Protein AF-Q9VA25-F1 (afdb_monomer)

Radius of gyration: 33.88 Å; Cα contacts (8 Å, |Δi|>4): 73; chains: 1; bounding box: 77×59×79 Å

Sequence (137 aa):
MLANLLTLSCLLAQIIPRIWGQYAAVNCSDPRIELTSCGRFSTNGCCAKGCVRNVRGRCVQEECTASWSGWLQRPVTMSCYFHWFLLIFAGLITALMLGLVACNAACEIRRYLRQRRIERFRRFRDLSGVSIGSTQC

Solvent-accessible surface area (backbone atoms only — not comparable to full-atom values): 8315 Å² total; per-residue (Å²): 113,70,66,61,53,51,52,52,51,52,52,49,64,58,47,57,54,62,76,60,65,75,68,85,70,68,73,73,80,50,85,85,59,73,64,43,64,67,60,40,64,21,99,80,68,35,48,18,93,68,25,44,76,45,98,85,75,38,15,41,66,69,69,72,61,90,47,97,62,45,64,80,81,40,97,66,56,72,68,50,54,49,51,54,49,51,53,52,52,51,50,51,52,49,53,50,52,51,51,51,52,50,52,52,51,53,51,50,53,52,50,53,56,48,51,59,48,53,57,55,53,49,56,52,55,64,71,61,65,71,76,86,80,79,82,77,134

Secondary structure (DSSP, 8-state):
-HHHHHHHHHHHHHHHHHHHTT-----TT-TTS--PPTTS--TTSPPPTTEEE-TTS-EEE----SSTTHHHHS---HHHHHHHHHHHHHHHHHHHHHHHHHHHHHHHHHHHHHHHHHHHHHHHHHHH---TTS---

Structure (mmCIF, N/CA/C/O backbone):
data_AF-Q9VA25-F1
#
_entry.id   AF-Q9VA25-F1
#
loop_
_atom_site.group_PDB
_atom_site.id
_atom_site.type_symbol
_atom_site.label_atom_id
_atom_site.label_alt_id
_atom_site.label_comp_id
_atom_site.label_asym_id
_atom_site.label_entity_id
_atom_site.label_seq_id
_atom_site.pdbx_PDB_ins_code
_atom_site.Cartn_x
_atom_site.Cartn_y
_atom_site.Cartn_z
_atom_site.occupancy
_atom_site.B_iso_or_equiv
_atom_site.auth_seq_id
_atom_site.auth_comp_id
_atom_site.auth_asym_id
_atom_site.auth_atom_id
_atom_site.pdbx_PDB_model_num
ATOM 1 N N . MET A 1 1 ? 26.991 -23.734 15.342 1.00 57.00 1 MET A N 1
ATOM 2 C CA . MET A 1 1 ? 25.981 -23.082 14.471 1.00 57.00 1 MET A CA 1
ATOM 3 C C . MET A 1 1 ? 26.109 -21.559 14.447 1.00 57.00 1 MET A C 1
ATOM 5 O O . MET A 1 1 ? 26.171 -21.009 13.359 1.00 57.00 1 MET A O 1
ATOM 9 N N . LEU A 1 2 ? 26.226 -20.880 15.596 1.00 68.56 2 LEU A N 1
ATOM 10 C CA . LEU A 1 2 ? 26.309 -19.408 15.668 1.00 68.56 2 LEU A CA 1
ATOM 11 C C . LEU A 1 2 ? 27.541 -18.809 14.950 1.00 68.56 2 LEU A C 1
ATOM 13 O O . LEU A 1 2 ? 27.421 -17.808 14.253 1.00 68.56 2 LEU A O 1
ATOM 17 N N . ALA A 1 3 ? 28.697 -19.480 15.022 1.00 75.19 3 ALA A N 1
ATOM 18 C CA . ALA A 1 3 ? 29.915 -19.066 14.315 1.00 75.19 3 ALA A CA 1
ATOM 19 C C . ALA A 1 3 ? 29.750 -19.040 12.781 1.00 75.19 3 ALA A C 1
ATOM 21 O O . ALA A 1 3 ? 30.234 -18.119 12.134 1.00 75.19 3 ALA A O 1
ATOM 22 N N . ASN A 1 4 ? 29.005 -19.995 12.209 1.00 75.25 4 ASN A N 1
ATOM 23 C CA . ASN A 1 4 ? 28.758 -20.049 10.764 1.00 75.25 4 ASN A CA 1
ATOM 24 C C . ASN A 1 4 ? 27.805 -18.941 10.300 1.00 75.25 4 ASN A C 1
ATOM 26 O O . ASN A 1 4 ? 27.935 -18.456 9.184 1.00 75.25 4 ASN A O 1
ATOM 30 N N . LEU A 1 5 ? 26.858 -18.519 11.145 1.00 77.88 5 LEU A N 1
ATOM 31 C CA . LEU A 1 5 ? 25.985 -17.383 10.833 1.00 77.88 5 LEU A CA 1
ATOM 32 C C . LEU A 1 5 ? 26.770 -16.066 10.831 1.00 77.88 5 LEU A C 1
ATOM 34 O O . LEU A 1 5 ? 26.583 -15.245 9.934 1.00 77.88 5 LEU A O 1
ATOM 38 N N . LEU A 1 6 ? 27.690 -15.889 11.785 1.00 77.56 6 LEU A N 1
ATOM 39 C CA . LEU A 1 6 ? 28.538 -14.698 11.847 1.00 77.56 6 LEU A CA 1
ATOM 40 C C . LEU A 1 6 ? 29.489 -14.614 10.647 1.00 77.56 6 LEU A C 1
ATOM 42 O O . LEU A 1 6 ? 29.557 -13.564 10.011 1.00 77.56 6 LEU A O 1
ATOM 46 N N . THR A 1 7 ? 30.156 -15.706 10.264 1.00 80.12 7 THR A N 1
ATOM 47 C CA . THR A 1 7 ? 31.041 -15.697 9.085 1.00 80.12 7 THR A CA 1
ATOM 48 C C . THR A 1 7 ? 30.275 -15.429 7.792 1.00 80.12 7 THR A C 1
ATOM 50 O O . THR A 1 7 ? 30.735 -14.641 6.968 1.00 80.12 7 THR A O 1
ATOM 53 N N . LEU A 1 8 ? 29.079 -16.003 7.636 1.00 80.12 8 LEU A N 1
ATOM 54 C CA . LEU A 1 8 ? 28.237 -15.781 6.461 1.00 80.12 8 LEU A CA 1
ATOM 55 C C . LEU A 1 8 ? 27.720 -14.332 6.403 1.00 80.12 8 LEU A C 1
ATOM 57 O O . LEU A 1 8 ? 27.731 -13.727 5.331 1.00 80.12 8 LEU A O 1
ATOM 61 N N . SER A 1 9 ? 27.377 -13.730 7.551 1.00 78.38 9 SER A N 1
ATOM 62 C CA . SER A 1 9 ? 27.032 -12.302 7.629 1.00 78.38 9 SER A CA 1
ATOM 63 C C . SER A 1 9 ? 28.215 -11.379 7.305 1.00 78.38 9 SER A C 1
ATOM 65 O O . SER A 1 9 ? 28.035 -10.405 6.577 1.00 78.38 9 SER A O 1
ATOM 67 N N . CYS A 1 10 ? 29.433 -11.708 7.753 1.00 78.62 10 CYS A N 1
ATOM 68 C CA . CYS A 1 10 ? 30.636 -10.934 7.439 1.00 78.62 10 CYS A CA 1
ATOM 69 C C . CYS A 1 10 ? 31.003 -11.025 5.954 1.00 78.62 10 CYS A C 1
ATOM 71 O O . CYS A 1 10 ? 31.351 -10.012 5.349 1.00 78.62 10 CYS A O 1
ATOM 73 N N . LEU A 1 11 ? 30.893 -12.211 5.347 1.00 78.44 11 LEU A N 1
ATOM 74 C CA . LEU A 1 11 ? 31.137 -12.389 3.914 1.00 78.44 11 LEU A CA 1
ATOM 75 C C . LEU A 1 11 ? 30.125 -11.597 3.081 1.00 78.44 11 LEU A C 1
ATOM 77 O O . LEU A 1 11 ? 30.521 -10.873 2.168 1.00 78.44 11 LEU A O 1
ATOM 81 N N . LEU A 1 12 ? 28.836 -11.652 3.431 1.00 73.50 12 LEU A N 1
ATOM 82 C CA . LEU A 1 12 ? 27.813 -10.833 2.775 1.00 73.50 12 LEU A CA 1
ATOM 83 C C . LEU A 1 12 ? 28.102 -9.333 2.938 1.00 73.50 12 LEU A C 1
ATOM 85 O O . LEU A 1 12 ? 28.057 -8.600 1.951 1.00 73.50 12 LEU A O 1
ATOM 89 N N . ALA A 1 13 ? 28.481 -8.885 4.138 1.00 73.75 13 ALA A N 1
ATOM 90 C CA . ALA A 1 13 ? 28.806 -7.484 4.405 1.00 73.75 13 ALA A CA 1
ATOM 91 C C . ALA A 1 13 ? 30.011 -6.968 3.599 1.00 73.75 13 ALA A C 1
ATOM 93 O O . ALA A 1 13 ? 30.061 -5.781 3.293 1.00 73.75 13 ALA A O 1
ATOM 94 N N . GLN A 1 14 ? 30.960 -7.831 3.222 1.00 72.12 14 GLN A N 1
ATOM 95 C CA . GLN A 1 14 ? 32.100 -7.458 2.371 1.00 72.12 14 GLN A CA 1
ATOM 96 C C . GLN A 1 14 ? 31.772 -7.507 0.873 1.00 72.12 14 GLN A C 1
ATOM 98 O O . GLN A 1 14 ? 32.316 -6.728 0.088 1.00 72.12 14 GLN A O 1
ATOM 103 N N . ILE A 1 15 ? 30.874 -8.403 0.461 1.00 68.25 15 ILE A N 1
ATOM 104 C CA . ILE A 1 15 ? 30.488 -8.564 -0.945 1.00 68.25 15 ILE A CA 1
ATOM 105 C C . ILE A 1 15 ? 29.558 -7.428 -1.394 1.00 68.25 15 ILE A C 1
ATOM 107 O O . ILE A 1 15 ? 29.735 -6.897 -2.490 1.00 68.25 15 ILE A O 1
ATOM 111 N N . ILE A 1 16 ? 28.615 -7.008 -0.544 1.00 60.50 16 ILE A N 1
ATOM 112 C CA . ILE A 1 16 ? 27.648 -5.941 -0.859 1.00 60.50 16 ILE A CA 1
ATOM 113 C C . ILE A 1 16 ? 28.335 -4.640 -1.329 1.00 60.50 16 ILE A C 1
ATOM 115 O O . ILE A 1 16 ? 28.002 -4.169 -2.420 1.00 60.50 16 ILE A O 1
ATOM 119 N N . PRO A 1 17 ? 29.323 -4.067 -0.610 1.00 54.25 17 PRO A N 1
ATOM 120 C CA . PRO A 1 17 ? 29.986 -2.849 -1.061 1.00 54.25 17 PRO A CA 1
ATOM 121 C C . PRO A 1 17 ? 30.862 -3.080 -2.296 1.00 54.25 17 PRO A C 1
ATOM 123 O O . PRO A 1 17 ? 30.983 -2.173 -3.112 1.00 54.25 17 PRO A O 1
ATOM 126 N N . ARG A 1 18 ? 31.435 -4.277 -2.493 1.00 56.72 18 ARG A N 1
ATOM 127 C CA . ARG A 1 18 ? 32.298 -4.559 -3.654 1.00 56.72 18 ARG A CA 1
ATOM 128 C C . ARG A 1 18 ? 31.519 -4.649 -4.967 1.00 56.72 18 ARG A C 1
ATOM 130 O O . ARG A 1 18 ? 32.043 -4.258 -6.001 1.00 56.72 18 ARG A O 1
ATOM 137 N N . ILE A 1 19 ? 30.274 -5.126 -4.933 1.00 56.12 19 ILE A N 1
ATOM 138 C CA . ILE A 1 19 ? 29.404 -5.152 -6.123 1.00 56.12 19 ILE A CA 1
ATOM 139 C C . ILE A 1 19 ? 28.883 -3.741 -6.444 1.00 56.12 19 ILE A C 1
ATOM 141 O O . ILE A 1 19 ? 28.650 -3.413 -7.605 1.00 56.12 19 ILE A O 1
ATOM 145 N N . TRP A 1 20 ? 28.711 -2.891 -5.429 1.00 52.91 20 TRP A N 1
ATOM 146 C CA . TRP A 1 20 ? 28.229 -1.517 -5.611 1.00 52.91 20 TRP A CA 1
ATOM 147 C C . TRP A 1 20 ? 29.348 -0.510 -5.924 1.00 52.91 20 TRP A C 1
ATOM 149 O O . TRP A 1 20 ? 29.110 0.511 -6.571 1.00 52.91 20 TRP A O 1
ATOM 159 N N . GLY A 1 21 ? 30.575 -0.793 -5.495 1.00 38.31 21 GLY A N 1
ATOM 160 C CA . GLY A 1 21 ? 31.705 0.128 -5.514 1.00 38.31 21 GLY A CA 1
ATOM 161 C C . GLY A 1 21 ? 32.503 0.142 -6.812 1.00 38.31 21 GLY A C 1
ATOM 162 O O . GLY A 1 21 ? 33.692 -0.132 -6.766 1.00 38.31 21 GLY A O 1
ATOM 163 N N . GLN A 1 22 ? 31.899 0.499 -7.949 1.00 41.12 22 GLN A N 1
ATOM 164 C CA . GLN A 1 22 ? 32.675 1.038 -9.084 1.00 41.12 22 GLN A CA 1
ATOM 165 C C . GLN A 1 22 ? 31.866 1.790 -10.147 1.00 41.12 22 GLN A C 1
ATOM 167 O O . GLN A 1 22 ? 32.377 2.077 -11.227 1.00 41.12 22 GLN A O 1
ATOM 172 N N . TYR A 1 23 ? 30.627 2.181 -9.859 1.00 44.31 23 TYR A N 1
ATOM 173 C CA . TYR A 1 23 ? 30.018 3.249 -10.639 1.00 44.31 23 TYR A CA 1
ATOM 174 C C . TYR A 1 23 ? 30.534 4.543 -10.032 1.00 44.31 23 TYR A C 1
ATOM 176 O O . TYR A 1 23 ? 30.151 4.886 -8.916 1.00 44.31 23 TYR A O 1
ATOM 184 N N . ALA A 1 24 ? 31.451 5.223 -10.723 1.00 49.53 24 ALA A N 1
ATOM 185 C CA . ALA A 1 24 ? 31.788 6.610 -10.439 1.00 49.53 24 ALA A CA 1
ATOM 186 C C . ALA A 1 24 ? 30.491 7.421 -10.563 1.00 49.53 24 ALA A C 1
ATOM 188 O O . ALA A 1 24 ? 30.122 7.890 -11.639 1.00 49.53 24 ALA A O 1
ATOM 189 N N . ALA A 1 25 ? 29.723 7.451 -9.478 1.00 56.34 25 ALA A N 1
ATOM 190 C CA . ALA A 1 25 ? 28.432 8.089 -9.416 1.00 56.34 25 ALA A CA 1
ATOM 191 C C . ALA A 1 25 ? 28.717 9.582 -9.442 1.00 56.34 25 ALA A C 1
ATOM 193 O O . ALA A 1 25 ? 29.090 10.182 -8.437 1.00 56.34 25 ALA A O 1
ATOM 194 N N . VAL A 1 26 ? 28.619 10.162 -10.634 1.00 61.12 26 VAL A N 1
ATOM 195 C CA . VAL A 1 26 ? 28.635 11.607 -10.805 1.00 61.12 26 VAL A CA 1
ATOM 196 C C . VAL A 1 26 ? 27.589 12.175 -9.851 1.00 61.12 26 VAL A C 1
ATOM 198 O O . VAL A 1 26 ? 26.423 11.777 -9.893 1.00 61.12 26 VAL A O 1
ATOM 201 N N . ASN A 1 27 ? 28.011 13.067 -8.954 1.00 67.25 27 ASN A N 1
ATOM 202 C CA . ASN A 1 27 ? 27.107 13.676 -7.991 1.00 67.25 27 ASN A CA 1
ATOM 203 C C . ASN A 1 27 ? 26.204 14.688 -8.707 1.00 67.25 27 ASN A C 1
ATOM 205 O O . ASN A 1 27 ? 26.491 15.880 -8.755 1.00 67.25 27 ASN A O 1
ATOM 209 N N . CYS A 1 28 ? 25.097 14.205 -9.263 1.00 66.38 28 CYS A N 1
ATOM 210 C CA . CYS A 1 28 ? 24.096 15.029 -9.942 1.00 66.38 28 CYS A CA 1
ATOM 211 C C . CYS A 1 28 ? 23.264 15.904 -8.988 1.00 66.38 28 CYS A C 1
ATOM 213 O O . CYS A 1 28 ? 22.358 16.600 -9.439 1.00 66.38 28 CYS A O 1
ATOM 215 N N . SER A 1 29 ? 23.540 15.855 -7.681 1.00 66.81 29 SER A N 1
ATOM 216 C CA . SER A 1 29 ? 22.842 16.650 -6.663 1.00 66.81 29 SER A CA 1
ATOM 217 C C . SER A 1 29 ? 23.430 18.053 -6.503 1.00 66.81 29 SER A C 1
ATOM 219 O O . SER A 1 29 ? 22.870 18.859 -5.764 1.00 66.81 29 SER A O 1
ATOM 221 N N . ASP A 1 30 ? 24.568 18.338 -7.142 1.00 66.38 30 ASP A N 1
ATOM 222 C CA . ASP A 1 30 ? 25.239 19.628 -7.025 1.00 66.38 30 ASP A CA 1
ATOM 223 C C . ASP A 1 30 ? 24.441 20.710 -7.786 1.00 66.38 30 ASP A C 1
ATOM 225 O O . ASP A 1 30 ? 24.272 20.604 -9.006 1.00 66.38 30 ASP A O 1
ATOM 229 N N . PRO A 1 31 ? 23.927 21.756 -7.107 1.00 66.12 31 PRO A N 1
ATOM 230 C CA . PRO A 1 31 ? 23.085 22.783 -7.726 1.00 66.12 31 PRO A CA 1
ATOM 231 C C . PRO A 1 31 ? 23.811 23.617 -8.789 1.00 66.12 31 PRO A C 1
ATOM 233 O O . PRO A 1 31 ? 23.167 24.376 -9.508 1.00 66.12 31 PRO A O 1
ATOM 236 N N . ARG A 1 32 ? 25.142 23.502 -8.889 1.00 61.06 32 ARG A N 1
ATOM 237 C CA . ARG A 1 32 ? 25.962 24.193 -9.896 1.00 61.06 32 ARG A CA 1
ATOM 238 C C . ARG A 1 32 ? 25.906 23.551 -11.281 1.00 61.06 32 ARG A C 1
ATOM 240 O O . ARG A 1 32 ? 26.424 24.125 -12.233 1.00 61.06 32 ARG A O 1
ATOM 247 N N . ILE A 1 33 ? 25.344 22.351 -11.397 1.00 60.16 33 ILE A N 1
ATOM 248 C CA . ILE A 1 33 ? 25.235 21.659 -12.679 1.00 60.16 33 ILE A CA 1
ATOM 249 C C . ILE A 1 33 ? 24.105 22.327 -13.471 1.00 60.16 33 ILE A C 1
ATOM 251 O O . ILE A 1 33 ? 22.985 22.446 -12.982 1.00 60.16 33 ILE A O 1
ATOM 255 N N . GLU A 1 34 ? 24.371 22.756 -14.705 1.00 60.53 34 GLU A N 1
ATOM 256 C CA . GLU A 1 34 ? 23.302 23.172 -15.614 1.00 60.53 34 GLU A CA 1
ATOM 257 C C . GLU A 1 34 ? 22.499 21.930 -16.023 1.00 60.53 34 GLU A C 1
ATOM 259 O O . GLU A 1 34 ? 22.954 21.071 -16.793 1.00 60.53 34 GLU A O 1
ATOM 264 N N . LEU A 1 35 ? 21.303 21.799 -15.448 1.00 62.09 35 LEU A N 1
ATOM 265 C CA . LEU A 1 35 ? 20.349 20.757 -15.804 1.00 62.09 35 LEU A CA 1
ATOM 266 C C . LEU A 1 35 ? 19.580 21.226 -17.048 1.00 62.09 35 LEU A C 1
ATOM 268 O O . LEU A 1 35 ? 18.842 22.208 -17.015 1.00 62.09 35 LEU A O 1
ATOM 272 N N . THR A 1 36 ? 19.761 20.515 -18.159 1.00 61.62 36 THR A N 1
ATOM 273 C CA . THR A 1 36 ? 19.011 20.724 -19.408 1.00 61.62 36 THR A CA 1
ATOM 274 C C . THR A 1 36 ? 17.576 20.204 -19.279 1.00 61.62 36 THR A C 1
ATOM 276 O O . THR A 1 36 ? 17.285 19.429 -18.376 1.00 61.62 36 THR A O 1
ATOM 279 N N . SER A 1 37 ? 16.668 20.578 -20.186 1.00 67.88 37 SER A N 1
ATOM 280 C CA . SER A 1 37 ? 15.308 20.014 -20.234 1.00 67.88 37 SER A CA 1
ATOM 281 C C . SER A 1 37 ? 15.303 18.487 -20.435 1.00 67.88 37 SER A C 1
ATOM 283 O O . SER A 1 37 ? 16.258 17.914 -20.972 1.00 67.88 37 SER A O 1
ATOM 285 N N . CYS A 1 38 ? 14.215 17.810 -20.026 1.00 69.12 38 CYS A N 1
ATOM 286 C CA . CYS A 1 38 ? 14.053 16.376 -20.287 1.00 69.12 38 CYS A CA 1
ATOM 287 C C . CYS A 1 38 ? 14.229 16.100 -21.794 1.00 69.12 38 CYS A C 1
ATOM 289 O O . CYS A 1 38 ? 13.552 16.691 -22.632 1.00 69.12 38 CYS A O 1
ATOM 291 N N . GLY A 1 39 ? 15.158 15.205 -22.134 1.00 66.75 39 GLY A N 1
ATOM 292 C CA . GLY A 1 39 ? 15.476 14.798 -23.505 1.00 66.75 39 GLY A CA 1
ATOM 293 C C . GLY A 1 39 ? 16.976 14.739 -23.800 1.00 66.75 39 GLY A C 1
ATOM 294 O O . GLY A 1 39 ? 17.392 13.965 -24.664 1.00 66.75 39 GLY A O 1
ATOM 295 N N . ARG A 1 40 ? 17.798 15.500 -23.065 1.00 69.12 40 ARG A N 1
ATOM 296 C CA . ARG A 1 40 ? 19.266 15.529 -23.209 1.00 69.12 40 ARG A CA 1
ATOM 297 C C . ARG A 1 40 ? 19.956 15.286 -21.868 1.00 69.12 40 ARG A C 1
ATOM 299 O O . ARG A 1 40 ? 19.384 15.559 -20.818 1.00 69.12 40 ARG A O 1
ATOM 306 N N . PHE A 1 41 ? 21.172 14.745 -21.919 1.00 73.69 41 PHE A N 1
ATOM 307 C CA . PHE A 1 41 ? 22.049 14.698 -20.753 1.00 73.69 41 PHE A CA 1
ATOM 308 C C . PHE A 1 41 ? 22.786 16.025 -20.602 1.00 73.69 41 PHE A C 1
ATOM 310 O O . PHE A 1 41 ? 23.181 16.632 -21.599 1.00 73.69 41 PHE A O 1
ATOM 317 N N . SER A 1 42 ? 23.026 16.417 -19.353 1.00 71.31 42 SER A N 1
ATOM 318 C CA . SER A 1 42 ? 24.047 17.408 -19.020 1.00 71.31 42 SER A CA 1
ATOM 319 C C . SER A 1 42 ? 25.429 16.908 -19.470 1.00 71.31 42 SER A C 1
ATOM 321 O O . SER A 1 42 ? 25.628 15.706 -19.666 1.00 71.31 42 SER A O 1
ATOM 323 N N . THR A 1 43 ? 26.406 17.805 -19.594 1.00 72.81 43 THR A N 1
ATOM 324 C CA . THR A 1 43 ? 27.809 17.464 -19.906 1.00 72.81 43 THR A CA 1
ATOM 325 C C . THR A 1 43 ? 28.388 16.430 -18.938 1.00 72.81 43 THR A C 1
ATOM 327 O O . THR A 1 43 ? 29.200 15.597 -19.329 1.00 72.81 43 THR A O 1
ATOM 330 N N . ASN A 1 44 ? 27.889 16.421 -17.701 1.00 71.94 44 ASN A N 1
ATOM 331 C CA . ASN A 1 44 ? 28.270 15.475 -16.654 1.00 71.94 44 ASN A CA 1
ATOM 332 C C . ASN A 1 44 ? 27.498 14.137 -16.718 1.00 71.94 44 ASN A C 1
ATOM 334 O O . ASN A 1 44 ? 27.663 13.282 -15.854 1.00 71.94 44 ASN A O 1
ATOM 338 N N . GLY A 1 45 ? 26.615 13.935 -17.703 1.00 72.69 45 GLY A N 1
ATOM 339 C CA . GLY A 1 45 ? 25.778 12.733 -17.820 1.00 72.69 45 GLY A CA 1
ATOM 340 C C . GLY A 1 45 ? 24.540 12.720 -16.912 1.00 72.69 45 GLY A C 1
ATOM 341 O O . GLY A 1 45 ? 23.849 11.704 -16.828 1.00 72.69 45 GLY A O 1
ATOM 342 N N . CYS A 1 46 ? 24.245 13.836 -16.244 1.00 75.19 46 CYS A N 1
ATOM 343 C CA . CYS A 1 46 ? 23.099 13.988 -15.350 1.00 75.19 46 CYS A CA 1
ATOM 344 C C . CYS A 1 46 ? 21.809 14.324 -16.112 1.00 75.19 46 CYS A C 1
ATOM 346 O O . CYS A 1 46 ? 21.845 15.012 -17.134 1.00 75.19 46 CYS A O 1
ATOM 348 N N . CYS A 1 47 ? 20.668 13.861 -15.599 1.00 76.12 47 CYS A N 1
ATOM 349 C CA . CYS A 1 47 ? 19.343 14.240 -16.092 1.00 76.12 47 CYS A CA 1
ATOM 350 C C . CYS A 1 47 ? 18.778 15.433 -15.315 1.00 76.12 47 CYS A C 1
ATOM 352 O O . CYS A 1 47 ? 19.144 15.650 -14.160 1.00 76.12 47 CYS A O 1
ATOM 354 N N . ALA A 1 48 ? 17.860 16.180 -15.937 1.00 74.69 48 ALA A N 1
ATOM 355 C CA . ALA A 1 48 ? 17.080 17.189 -15.229 1.00 74.69 48 ALA A CA 1
ATOM 356 C C . ALA A 1 48 ? 16.305 16.583 -14.050 1.00 74.69 48 ALA A C 1
ATOM 358 O O . ALA A 1 48 ? 15.950 15.402 -14.055 1.00 74.69 48 ALA A O 1
ATOM 359 N N . LYS A 1 49 ? 15.990 17.419 -13.058 1.00 71.31 49 LYS A N 1
ATOM 360 C CA . LYS A 1 49 ? 15.159 17.024 -11.922 1.00 71.31 49 LYS A CA 1
ATOM 361 C C . LYS A 1 49 ? 13.781 16.582 -12.429 1.00 71.31 49 LYS A C 1
ATOM 363 O O . LYS A 1 49 ? 13.106 17.349 -13.108 1.00 71.31 49 LYS A O 1
ATOM 368 N N . GLY A 1 50 ? 13.378 15.358 -12.088 1.00 70.19 50 GLY A N 1
ATOM 369 C CA . GLY A 1 50 ? 12.133 14.749 -12.568 1.00 70.19 50 GLY A CA 1
ATOM 370 C C . GLY A 1 50 ? 12.241 14.040 -13.924 1.00 70.19 50 GLY A C 1
ATOM 371 O O . GLY A 1 50 ? 11.210 13.682 -14.491 1.00 70.19 50 GLY A O 1
ATOM 372 N N . CYS A 1 51 ? 13.449 13.833 -14.462 1.00 75.44 51 CYS A N 1
ATOM 373 C CA . CYS A 1 51 ? 13.676 12.952 -15.608 1.00 75.44 51 CYS A CA 1
ATOM 374 C C . CYS A 1 51 ? 14.587 11.775 -15.218 1.00 75.44 51 CYS A C 1
ATOM 376 O O . CYS A 1 51 ? 15.581 11.951 -14.513 1.00 75.44 51 CYS A O 1
ATOM 378 N N . VAL A 1 52 ? 14.326 10.592 -15.778 1.00 73.06 52 VAL A N 1
ATOM 379 C CA . VAL A 1 52 ? 15.118 9.371 -15.553 1.00 73.06 52 VAL A CA 1
ATOM 380 C C . VAL A 1 52 ? 15.8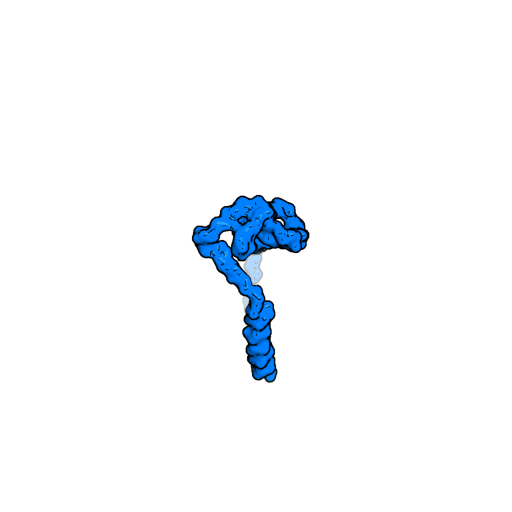50 8.966 -16.813 1.00 73.06 52 VAL A C 1
ATOM 382 O O . VAL A 1 52 ? 15.345 9.096 -17.931 1.00 73.06 52 VAL A O 1
ATOM 385 N N . ARG A 1 53 ? 17.040 8.402 -16.624 1.00 74.25 53 ARG A N 1
ATOM 386 C CA . ARG A 1 53 ? 17.790 7.749 -17.689 1.00 74.25 53 ARG A CA 1
ATOM 387 C C . ARG A 1 53 ? 17.096 6.453 -18.110 1.00 74.25 53 ARG A C 1
ATOM 389 O O . ARG A 1 53 ? 17.063 5.482 -17.362 1.00 74.25 53 ARG A O 1
ATOM 396 N N . ASN A 1 54 ? 16.588 6.415 -19.335 1.00 71.38 54 ASN A N 1
ATOM 397 C CA . ASN A 1 54 ? 16.091 5.178 -19.924 1.00 71.38 54 ASN A CA 1
ATOM 398 C C . ASN A 1 54 ? 17.253 4.253 -20.351 1.00 71.38 54 ASN A C 1
ATOM 400 O O . ASN A 1 54 ? 18.397 4.686 -20.519 1.00 71.38 54 ASN A O 1
ATOM 404 N N . VAL A 1 55 ? 16.941 2.978 -20.610 1.00 72.50 55 VAL A N 1
ATOM 405 C CA . VAL A 1 55 ? 17.905 1.982 -21.128 1.00 72.50 55 VAL A CA 1
ATOM 406 C C . VAL A 1 55 ? 18.512 2.364 -22.484 1.00 72.50 55 VAL A C 1
ATOM 408 O O . VAL A 1 55 ? 19.583 1.888 -22.838 1.00 72.50 55 VAL A O 1
ATOM 411 N N . ARG A 1 56 ? 17.856 3.257 -23.237 1.00 74.69 56 ARG A N 1
ATOM 412 C CA . ARG A 1 56 ? 18.351 3.794 -24.514 1.00 74.69 56 ARG A CA 1
ATOM 413 C C . ARG A 1 56 ? 19.328 4.965 -24.334 1.00 74.69 56 ARG A C 1
ATOM 415 O O . ARG A 1 56 ? 19.713 5.570 -25.328 1.00 74.69 56 ARG A O 1
ATOM 422 N N . GLY A 1 57 ? 19.689 5.325 -23.099 1.00 73.44 57 GLY A N 1
ATOM 423 C CA . GLY A 1 57 ? 20.557 6.467 -22.826 1.00 73.44 57 GLY A CA 1
ATOM 424 C C . GLY A 1 57 ? 19.916 7.803 -23.204 1.00 73.44 57 GLY A C 1
ATOM 425 O O . GLY A 1 57 ? 20.522 8.607 -23.899 1.00 73.44 57 GLY A O 1
ATOM 426 N N . ARG A 1 58 ? 18.677 8.053 -22.786 1.00 76.19 58 ARG A N 1
ATOM 427 C CA . ARG A 1 58 ? 18.027 9.370 -22.870 1.00 76.19 58 ARG A CA 1
ATOM 428 C C . ARG A 1 58 ? 17.365 9.703 -21.540 1.00 76.19 58 ARG A C 1
ATOM 430 O O . ARG A 1 58 ? 16.853 8.801 -20.879 1.00 76.19 58 ARG A O 1
ATOM 437 N N . CYS A 1 59 ? 17.333 10.982 -21.182 1.00 77.12 59 CYS A N 1
ATOM 438 C CA . CYS A 1 59 ? 16.560 11.473 -20.043 1.00 77.12 59 CYS A CA 1
ATOM 439 C C . CYS A 1 59 ? 15.103 11.654 -20.469 1.00 77.12 59 CYS A C 1
ATOM 441 O O . CYS A 1 59 ? 14.816 12.510 -21.301 1.00 77.12 59 CYS A O 1
ATOM 443 N N . VAL A 1 60 ? 14.194 10.845 -19.936 1.00 73.19 60 VAL A N 1
ATOM 444 C CA . VAL A 1 60 ? 12.751 10.937 -20.211 1.00 73.19 60 VAL A CA 1
ATOM 445 C C . VAL A 1 60 ? 12.055 11.437 -18.954 1.00 73.19 60 VAL A C 1
ATOM 447 O O . VAL A 1 60 ? 12.476 11.082 -17.856 1.00 73.19 60 VAL A O 1
ATOM 450 N N . GLN A 1 61 ? 11.032 12.276 -19.110 1.00 75.12 61 GLN A N 1
ATOM 451 C CA . GLN A 1 61 ? 10.241 12.761 -17.983 1.00 75.12 61 GLN A CA 1
ATOM 452 C C . GLN A 1 61 ? 9.638 11.586 -17.207 1.00 75.12 61 GLN A C 1
ATOM 454 O O . GLN A 1 61 ? 9.166 10.611 -17.796 1.00 75.12 61 GLN A O 1
ATOM 459 N N . GLU A 1 62 ? 9.689 11.674 -15.882 1.00 67.75 62 GLU A N 1
ATOM 460 C CA . GLU A 1 62 ? 9.037 10.715 -15.001 1.00 67.75 62 GLU A CA 1
ATOM 461 C C . GLU A 1 62 ? 7.526 10.838 -15.135 1.00 67.75 62 GLU A C 1
ATOM 463 O O . GLU A 1 62 ? 6.912 11.788 -14.656 1.00 67.75 62 GLU A O 1
ATOM 468 N N . GLU A 1 63 ? 6.920 9.848 -15.775 1.00 65.50 63 GLU A N 1
ATOM 469 C CA . GLU A 1 63 ? 5.479 9.664 -15.759 1.00 65.50 63 GLU A CA 1
ATOM 470 C C . GLU A 1 63 ? 5.165 8.541 -14.770 1.00 65.50 63 GLU A C 1
ATOM 472 O O . GLU A 1 63 ? 5.444 7.367 -15.038 1.00 65.50 63 GLU A O 1
ATOM 477 N N . CYS A 1 64 ? 4.591 8.880 -13.610 1.00 65.12 64 CYS A N 1
ATOM 478 C CA . CYS A 1 64 ? 3.991 7.851 -12.769 1.00 65.12 64 CYS A CA 1
ATOM 479 C C . CYS A 1 64 ? 2.827 7.235 -13.546 1.00 65.12 64 CYS A C 1
ATOM 481 O O . CYS A 1 64 ? 1.866 7.912 -13.912 1.00 65.12 64 CYS A O 1
ATOM 483 N N . THR A 1 65 ? 2.915 5.936 -13.819 1.00 64.38 65 THR A N 1
ATOM 484 C CA . THR A 1 65 ? 1.858 5.230 -14.535 1.00 64.38 65 THR A CA 1
ATOM 485 C C . THR A 1 65 ? 0.582 5.233 -13.694 1.00 64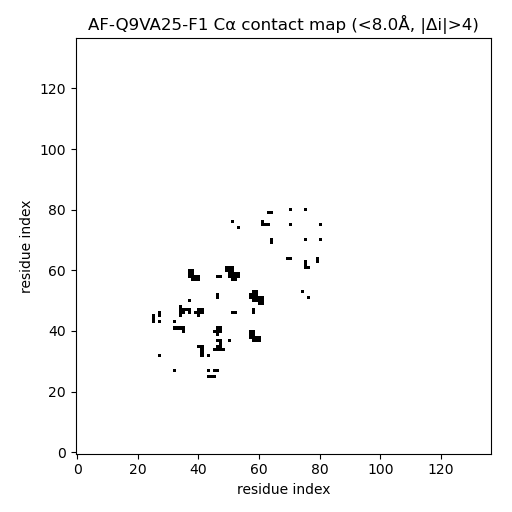.38 65 THR A C 1
ATOM 487 O O . THR A 1 65 ? 0.587 4.707 -12.582 1.00 64.38 65 THR A O 1
ATOM 490 N N . ALA A 1 66 ? -0.518 5.758 -14.241 1.00 63.25 66 ALA A N 1
ATOM 491 C CA . ALA A 1 66 ? -1.849 5.667 -13.628 1.00 63.25 66 ALA A CA 1
ATOM 492 C C . ALA A 1 66 ? -2.401 4.225 -13.614 1.00 63.25 66 ALA A C 1
ATOM 494 O O . ALA A 1 66 ? -3.366 3.916 -12.922 1.00 63.25 66 ALA A O 1
ATOM 495 N N . SER A 1 67 ? -1.797 3.327 -14.394 1.00 65.38 67 SER A N 1
ATOM 496 C CA . SER A 1 67 ? -2.197 1.926 -14.510 1.00 65.38 67 SER A CA 1
ATOM 497 C C . SER A 1 67 ? -1.598 1.054 -13.403 1.00 65.38 67 SER A C 1
ATOM 499 O O . SER A 1 67 ? -0.382 1.074 -13.196 1.00 65.38 67 SER A O 1
ATOM 501 N N . TRP A 1 68 ? -2.425 0.188 -12.809 1.00 63.00 68 TRP A N 1
ATOM 502 C CA . TRP A 1 68 ? -2.054 -0.750 -11.737 1.00 63.00 68 TRP A CA 1
ATOM 503 C C . TRP A 1 68 ? -0.966 -1.766 -12.120 1.00 63.00 68 TRP A C 1
ATOM 505 O O . TRP A 1 68 ? -0.337 -2.338 -11.245 1.00 63.00 68 TRP A O 1
ATOM 515 N N . SER A 1 69 ? -0.727 -2.001 -13.413 1.00 65.56 69 SER A N 1
ATOM 516 C CA . SER A 1 69 ? 0.312 -2.911 -13.926 1.00 65.56 69 SER A CA 1
ATOM 517 C C . SER A 1 69 ? 1.475 -2.196 -14.619 1.00 65.56 69 SER A C 1
ATOM 519 O O . SER A 1 69 ? 2.513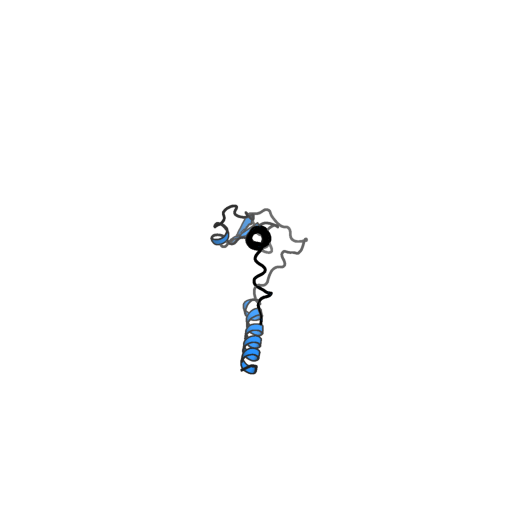 -2.808 -14.870 1.00 65.56 69 SER A O 1
ATOM 521 N N . GLY A 1 70 ? 1.334 -0.901 -14.921 1.00 61.91 70 GLY A N 1
ATOM 522 C CA . GLY A 1 70 ? 2.340 -0.144 -15.678 1.00 61.91 70 GLY A CA 1
ATOM 523 C C . GLY A 1 70 ? 3.678 -0.031 -14.954 1.00 61.91 70 GLY A C 1
ATOM 524 O O . GLY A 1 70 ? 4.722 0.049 -15.601 1.00 61.91 70 GLY A O 1
ATOM 525 N N . TRP A 1 71 ? 3.653 -0.119 -13.622 1.00 58.22 71 TRP A N 1
ATOM 526 C CA . TRP A 1 71 ? 4.851 -0.103 -12.793 1.00 58.22 71 TRP A CA 1
ATOM 527 C C . TRP A 1 71 ? 5.707 -1.370 -12.916 1.00 58.22 71 TRP A C 1
ATOM 529 O O . TRP A 1 71 ? 6.912 -1.284 -12.715 1.00 58.22 71 TRP A O 1
ATOM 539 N N . LEU A 1 72 ? 5.136 -2.520 -13.309 1.00 58.66 72 LEU A N 1
ATOM 540 C CA . LEU A 1 72 ? 5.920 -3.737 -13.570 1.00 58.66 72 LEU A CA 1
ATOM 541 C C . LEU A 1 72 ? 6.691 -3.670 -14.894 1.00 58.66 72 LEU A C 1
ATOM 543 O O . LEU A 1 72 ? 7.733 -4.303 -15.034 1.00 58.66 72 LEU A O 1
ATOM 547 N N . GLN A 1 73 ? 6.175 -2.944 -15.888 1.00 59.03 73 GLN A N 1
ATOM 548 C CA . GLN A 1 73 ? 6.732 -2.951 -17.246 1.00 59.03 73 GLN A CA 1
ATOM 549 C C . GLN A 1 73 ? 7.795 -1.882 -17.492 1.00 59.03 73 GLN A C 1
ATOM 551 O O . GLN A 1 73 ? 8.564 -1.999 -18.449 1.00 59.03 73 GLN A O 1
ATOM 556 N N . ARG A 1 74 ? 7.834 -0.817 -16.687 1.00 57.97 74 ARG A N 1
ATOM 557 C CA . ARG A 1 74 ? 8.753 0.306 -16.895 1.00 57.97 74 ARG A CA 1
ATOM 558 C C . ARG A 1 74 ? 9.595 0.534 -15.643 1.00 57.97 74 ARG A C 1
ATOM 560 O O . ARG A 1 74 ? 9.060 0.431 -14.544 1.00 57.97 74 ARG A O 1
ATOM 567 N N . PRO A 1 75 ?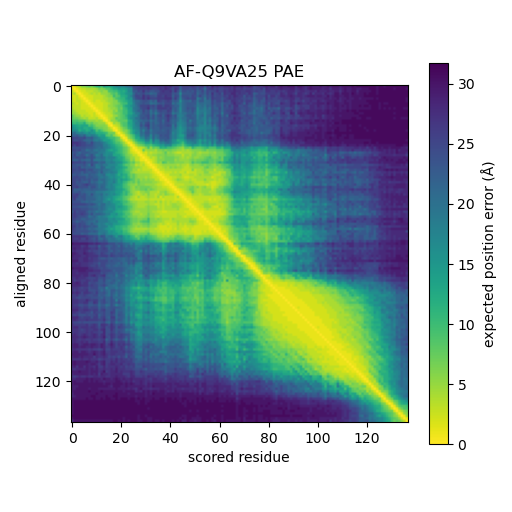 10.890 0.875 -15.777 1.00 52.72 75 PRO A N 1
ATOM 568 C CA . PRO A 1 75 ? 11.684 1.339 -14.648 1.00 52.72 75 PRO A CA 1
ATOM 569 C C . PRO A 1 75 ? 11.127 2.695 -14.197 1.00 52.72 75 PRO A C 1
ATOM 571 O O . PRO A 1 75 ? 11.513 3.742 -14.711 1.00 52.72 75 PRO A O 1
ATOM 574 N N . VAL A 1 76 ? 10.144 2.668 -13.302 1.00 58.53 76 VAL A N 1
ATOM 575 C CA . VAL A 1 76 ? 9.603 3.864 -12.652 1.00 58.53 76 VAL A CA 1
ATOM 576 C C . VAL A 1 76 ? 10.508 4.249 -11.487 1.00 58.53 76 VAL A C 1
ATOM 578 O O . VAL A 1 76 ? 11.210 3.410 -10.921 1.00 58.53 76 VAL A O 1
ATOM 581 N N . THR A 1 77 ? 10.513 5.520 -11.114 1.00 62.94 77 THR A N 1
ATOM 582 C CA . THR A 1 77 ? 11.286 5.987 -9.965 1.00 62.94 77 THR A CA 1
ATOM 583 C C . THR A 1 77 ? 10.743 5.497 -8.638 1.00 62.94 77 THR A C 1
ATOM 585 O O . THR A 1 77 ? 9.561 5.184 -8.486 1.00 62.94 77 THR A O 1
ATOM 588 N N . MET A 1 78 ? 11.641 5.476 -7.646 1.00 66.06 78 MET A N 1
ATOM 589 C CA . MET A 1 78 ? 11.356 5.124 -6.252 1.00 66.06 78 MET A CA 1
ATOM 590 C C . MET A 1 78 ? 10.134 5.866 -5.687 1.00 66.06 78 MET A C 1
ATOM 592 O O . MET A 1 78 ? 9.408 5.300 -4.875 1.00 66.06 78 MET A O 1
ATOM 596 N N . SER A 1 79 ? 9.863 7.096 -6.141 1.00 67.50 79 SER A N 1
ATOM 597 C CA . SER A 1 79 ? 8.698 7.888 -5.726 1.00 67.50 79 SER A CA 1
ATOM 598 C C . SER A 1 79 ? 7.368 7.251 -6.148 1.00 67.50 79 SER A C 1
ATOM 600 O O . SER A 1 79 ? 6.462 7.138 -5.322 1.00 67.50 79 SER A O 1
ATOM 602 N N . CYS A 1 80 ? 7.243 6.774 -7.391 1.00 69.88 80 CYS A N 1
ATOM 603 C CA . CYS A 1 80 ? 6.012 6.132 -7.857 1.00 69.88 80 CYS A CA 1
ATOM 604 C C . CYS A 1 80 ? 5.813 4.757 -7.190 1.00 69.88 80 CYS A C 1
ATOM 606 O O . CYS A 1 80 ? 4.692 4.415 -6.816 1.00 69.88 80 CYS A O 1
ATOM 608 N N . TYR A 1 81 ? 6.892 3.990 -6.976 1.00 74.31 81 TYR A N 1
ATOM 609 C CA . TYR A 1 81 ? 6.840 2.746 -6.192 1.00 74.31 81 TYR A CA 1
ATOM 610 C C . TYR A 1 81 ? 6.344 2.998 -4.770 1.00 74.31 81 TYR A C 1
ATOM 612 O O . TYR A 1 81 ? 5.467 2.286 -4.284 1.00 74.31 81 TYR A O 1
ATOM 620 N N . PHE A 1 82 ? 6.869 4.039 -4.123 1.00 80.25 82 PHE A N 1
ATOM 621 C CA . PHE A 1 82 ? 6.463 4.422 -2.780 1.00 80.25 82 PHE A CA 1
ATOM 622 C C . PHE A 1 82 ? 4.980 4.808 -2.721 1.00 80.25 82 PHE A C 1
ATOM 624 O O . PHE A 1 82 ? 4.293 4.418 -1.784 1.00 80.25 82 PHE A O 1
ATOM 631 N N . HIS A 1 83 ? 4.451 5.488 -3.743 1.00 79.38 83 HIS A N 1
ATOM 632 C CA . HIS A 1 83 ? 3.025 5.813 -3.809 1.00 79.38 83 HIS A CA 1
ATOM 633 C C . HIS A 1 83 ? 2.136 4.558 -3.823 1.00 79.38 83 HIS A C 1
ATOM 635 O O . HIS A 1 83 ? 1.239 4.429 -2.990 1.00 79.38 83 HIS A O 1
ATOM 641 N N . TRP A 1 84 ? 2.407 3.603 -4.717 1.00 80.69 84 TRP A N 1
ATOM 642 C CA . TRP A 1 84 ? 1.644 2.350 -4.779 1.00 80.69 84 TRP A CA 1
ATOM 643 C C . TRP A 1 84 ? 1.815 1.503 -3.521 1.00 80.69 84 TRP A C 1
ATOM 645 O O . TRP A 1 84 ? 0.844 0.940 -3.021 1.00 80.69 84 TRP A O 1
ATOM 655 N N . PHE A 1 85 ? 3.029 1.459 -2.976 1.00 84.25 85 PHE A N 1
ATOM 656 C CA . PHE A 1 85 ? 3.305 0.814 -1.700 1.00 84.25 85 PHE A CA 1
ATOM 657 C C . PHE A 1 85 ? 2.436 1.413 -0.589 1.00 84.25 85 PHE A C 1
ATOM 659 O O . PHE A 1 85 ? 1.728 0.675 0.091 1.00 84.25 85 PHE A O 1
ATOM 666 N N . LEU A 1 86 ? 2.394 2.741 -0.455 1.00 88.25 86 LEU A N 1
ATOM 667 C CA . LEU A 1 86 ? 1.545 3.411 0.530 1.00 88.25 86 LEU A CA 1
ATOM 668 C C . LEU A 1 86 ? 0.059 3.102 0.330 1.00 88.25 86 LEU A C 1
ATOM 670 O O . LEU A 1 86 ? -0.632 2.848 1.313 1.00 88.25 86 LEU A O 1
ATOM 674 N N . LEU A 1 87 ? -0.432 3.080 -0.9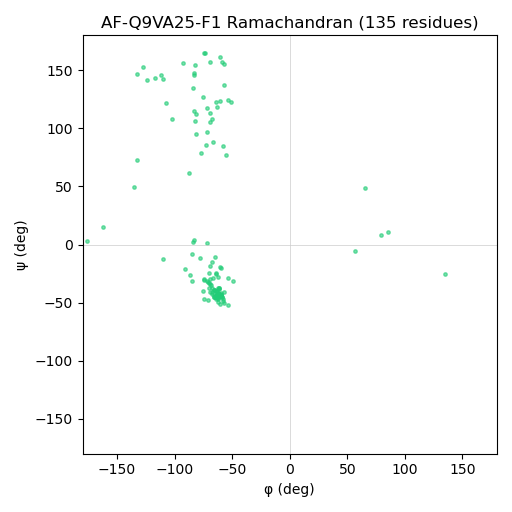12 1.00 87.62 87 LEU A N 1
ATOM 675 C CA . LEU A 1 87 ? -1.828 2.734 -1.200 1.00 87.62 87 LEU A CA 1
ATOM 676 C C . LEU A 1 87 ? -2.161 1.293 -0.799 1.00 87.62 87 LEU A C 1
ATOM 678 O O . LEU A 1 87 ? -3.204 1.049 -0.193 1.00 87.62 87 LEU A O 1
ATOM 682 N N . ILE A 1 88 ? -1.271 0.345 -1.094 1.00 89.94 88 ILE A N 1
ATOM 683 C CA . ILE A 1 88 ? -1.443 -1.060 -0.708 1.00 89.94 88 ILE A CA 1
ATOM 684 C C . ILE A 1 88 ? -1.438 -1.189 0.816 1.00 89.94 88 ILE A C 1
ATOM 686 O O . ILE A 1 88 ? -2.332 -1.817 1.382 1.00 89.94 88 ILE A O 1
ATOM 690 N N . PHE A 1 89 ? -0.479 -0.559 1.497 1.00 93.94 89 PHE A N 1
ATOM 691 C CA . PHE A 1 89 ? -0.406 -0.583 2.958 1.00 93.94 89 PHE A CA 1
ATOM 692 C C . PHE A 1 89 ? -1.625 0.074 3.609 1.00 93.94 89 PHE A C 1
ATOM 694 O O . PHE A 1 89 ? -2.186 -0.486 4.550 1.00 93.94 89 PHE A O 1
ATOM 701 N N . ALA A 1 90 ? -2.088 1.209 3.086 1.00 95.19 90 ALA A N 1
ATOM 702 C CA . ALA A 1 90 ? -3.314 1.852 3.546 1.00 95.19 90 ALA A CA 1
ATOM 703 C C . ALA A 1 90 ? -4.537 0.938 3.348 1.00 95.19 90 ALA A C 1
ATOM 705 O O . ALA A 1 90 ? -5.349 0.786 4.262 1.00 95.19 90 ALA A O 1
ATOM 706 N N . GLY A 1 91 ? -4.646 0.269 2.196 1.00 96.25 91 GLY A N 1
ATOM 707 C CA . GLY A 1 91 ? -5.693 -0.720 1.921 1.00 96.25 91 GLY A CA 1
ATOM 708 C C . GLY A 1 91 ? -5.671 -1.903 2.896 1.00 96.25 91 GLY A C 1
ATOM 709 O O . GLY A 1 91 ? -6.705 -2.304 3.425 1.00 96.25 91 GLY A O 1
ATOM 710 N N . LEU A 1 92 ? -4.487 -2.430 3.206 1.00 97.12 92 LEU A N 1
ATOM 711 C CA . LEU A 1 92 ? -4.328 -3.523 4.168 1.00 97.12 92 LEU A CA 1
ATOM 712 C C . LEU A 1 92 ? -4.701 -3.098 5.592 1.00 97.12 92 LEU A C 1
ATOM 714 O O . LEU A 1 92 ? -5.435 -3.812 6.276 1.00 97.12 92 LEU A O 1
ATOM 718 N N . ILE A 1 93 ? -4.234 -1.926 6.032 1.00 97.31 93 ILE A N 1
ATOM 719 C CA . ILE A 1 93 ? -4.553 -1.389 7.360 1.00 97.31 93 ILE A CA 1
ATOM 720 C C . ILE A 1 93 ? -6.059 -1.144 7.483 1.00 97.31 93 ILE A C 1
ATOM 722 O O . ILE A 1 93 ? -6.666 -1.547 8.473 1.00 97.31 93 ILE A O 1
ATOM 726 N N . THR A 1 94 ? -6.685 -0.530 6.478 1.00 96.81 94 THR A N 1
ATOM 727 C CA . THR A 1 94 ? -8.135 -0.277 6.487 1.00 96.81 94 THR A CA 1
ATOM 728 C C . THR A 1 94 ? -8.944 -1.572 6.516 1.00 96.81 94 THR A C 1
ATOM 730 O O . THR A 1 94 ? -9.869 -1.678 7.321 1.00 96.81 94 THR A O 1
ATOM 733 N N . ALA A 1 95 ? -8.569 -2.586 5.732 1.00 96.50 95 ALA A N 1
ATOM 734 C CA . ALA A 1 95 ? -9.212 -3.900 5.770 1.00 96.50 95 ALA A CA 1
ATOM 735 C C . ALA A 1 95 ? -9.089 -4.570 7.149 1.00 96.50 95 ALA A C 1
ATOM 737 O O . ALA A 1 95 ? -10.068 -5.111 7.667 1.00 96.50 95 ALA A O 1
ATOM 738 N N . LEU A 1 96 ? -7.912 -4.490 7.777 1.00 97.62 96 LEU A N 1
ATOM 739 C CA . LEU A 1 96 ? -7.682 -5.033 9.115 1.00 97.62 96 LEU A CA 1
ATOM 740 C C . LEU A 1 96 ? -8.519 -4.303 10.174 1.00 97.62 96 LEU A C 1
ATOM 742 O O . LEU A 1 96 ? -9.183 -4.950 10.984 1.00 97.62 96 LEU A O 1
ATOM 746 N N . MET A 1 97 ? -8.553 -2.970 10.132 1.00 97.38 97 MET A N 1
ATOM 747 C CA . MET A 1 97 ? -9.375 -2.161 11.038 1.00 97.38 97 MET A CA 1
ATOM 748 C C . MET A 1 97 ? -10.868 -2.466 10.876 1.00 97.38 97 MET A C 1
ATOM 750 O O . MET A 1 97 ? -11.566 -2.649 11.873 1.00 97.38 97 MET A O 1
ATOM 754 N N . LEU A 1 98 ? -11.360 -2.598 9.641 1.00 96.44 98 LEU A N 1
ATOM 755 C CA . LEU A 1 98 ? -12.743 -3.002 9.370 1.00 96.44 98 LEU A CA 1
ATOM 756 C C . LEU A 1 98 ? -13.043 -4.409 9.901 1.00 96.44 98 LEU A C 1
ATOM 758 O O . LEU A 1 98 ? -14.089 -4.617 10.516 1.00 96.44 98 LEU A O 1
ATOM 762 N N . GLY A 1 99 ? -12.119 -5.356 9.722 1.00 96.56 99 GLY A N 1
ATOM 763 C CA . GLY A 1 99 ? -12.237 -6.706 10.274 1.00 96.56 99 GLY A CA 1
ATOM 764 C C . GLY A 1 99 ? -12.349 -6.705 11.800 1.00 96.56 99 GLY A C 1
ATOM 765 O O . GLY A 1 99 ? -13.217 -7.377 12.358 1.00 96.56 99 GLY A O 1
ATOM 766 N N . LEU A 1 100 ? -11.535 -5.898 12.484 1.00 96.56 100 LEU A N 1
ATOM 767 C CA . LEU A 1 100 ? -11.598 -5.744 13.941 1.00 96.56 100 LEU A CA 1
ATOM 768 C C . LEU A 1 100 ? -12.925 -5.127 14.403 1.00 96.56 100 LEU A C 1
ATOM 770 O O . LEU A 1 100 ? -13.540 -5.630 15.345 1.00 96.56 100 LEU A O 1
ATOM 774 N N . VAL A 1 101 ? -13.401 -4.080 13.723 1.00 95.88 101 VAL A N 1
ATOM 775 C CA . VAL A 1 101 ? -14.699 -3.452 14.024 1.00 95.88 101 VAL A CA 1
ATOM 776 C C . VAL A 1 101 ? -15.847 -4.444 13.821 1.00 95.88 101 VAL A C 1
ATOM 778 O O . VAL A 1 101 ? -16.715 -4.555 14.688 1.00 95.88 101 VAL A O 1
ATOM 781 N N . ALA A 1 102 ? -15.832 -5.216 12.732 1.00 95.94 102 ALA A N 1
ATOM 782 C CA . ALA A 1 102 ? -16.840 -6.239 12.462 1.00 95.94 102 ALA A CA 1
ATOM 783 C C . ALA A 1 102 ? -16.837 -7.351 13.526 1.00 95.94 102 ALA A C 1
ATOM 785 O O . ALA A 1 102 ? -17.900 -7.744 14.013 1.00 95.94 102 ALA A O 1
ATOM 786 N N . CYS A 1 103 ? -15.658 -7.821 13.942 1.00 95.56 103 CYS A N 1
ATOM 787 C CA . CYS A 1 103 ? -15.515 -8.794 15.027 1.00 95.56 103 CYS A CA 1
ATOM 788 C C . CYS A 1 103 ? -16.061 -8.257 16.357 1.00 95.56 103 CYS A C 1
ATOM 790 O O . CYS A 1 103 ? 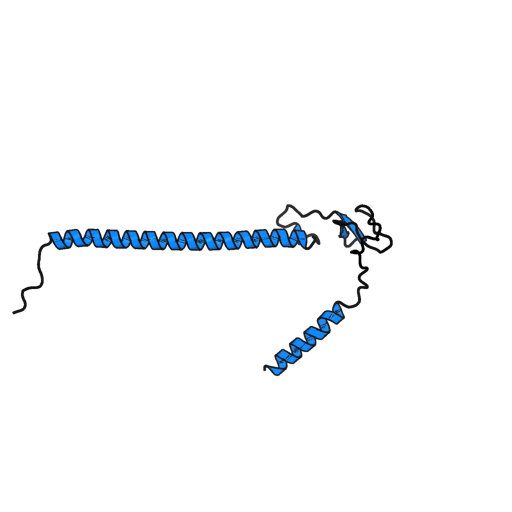-16.808 -8.960 17.042 1.00 95.56 103 CYS A O 1
ATOM 792 N N . ASN A 1 104 ? -15.745 -7.008 16.704 1.00 95.38 104 ASN A N 1
ATOM 793 C CA . ASN A 1 104 ? -16.262 -6.366 17.913 1.00 95.38 104 ASN A CA 1
ATOM 794 C C . ASN A 1 104 ? -17.788 -6.23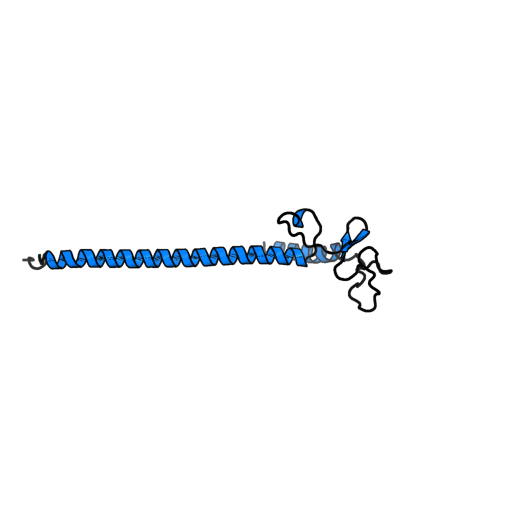4 17.871 1.00 95.38 104 ASN A C 1
ATOM 796 O O . ASN A 1 104 ? -18.461 -6.641 18.819 1.00 95.38 104 ASN A O 1
ATOM 800 N N . ALA A 1 105 ? -18.346 -5.758 16.755 1.00 94.38 105 ALA A N 1
ATOM 801 C CA . ALA A 1 105 ? -19.791 -5.662 16.569 1.00 94.38 105 ALA A CA 1
ATOM 802 C C . ALA A 1 105 ? -20.471 -7.037 16.684 1.00 94.38 105 ALA A C 1
ATOM 804 O O . ALA A 1 105 ? -21.477 -7.179 17.378 1.00 94.38 105 ALA A O 1
ATOM 805 N N . ALA A 1 106 ? -19.896 -8.080 16.079 1.00 93.75 106 ALA A N 1
ATOM 806 C CA . ALA A 1 106 ? -20.415 -9.441 16.183 1.00 93.75 106 ALA A CA 1
ATOM 807 C C . ALA A 1 106 ? -20.385 -9.969 17.629 1.00 93.75 106 ALA A C 1
ATOM 809 O O . ALA A 1 106 ? -21.335 -10.623 18.071 1.00 93.75 106 ALA A O 1
ATOM 810 N N . CYS A 1 107 ? -19.322 -9.683 18.383 1.00 93.75 107 CYS A N 1
ATOM 811 C CA . CYS A 1 107 ? -19.214 -10.039 19.797 1.00 93.75 107 CYS A CA 1
ATOM 812 C C . CYS A 1 107 ? -20.257 -9.315 20.656 1.00 93.75 107 CYS A C 1
ATOM 814 O O . CYS A 1 107 ? -20.912 -9.964 21.476 1.00 93.75 107 CYS A O 1
ATOM 816 N N . GLU A 1 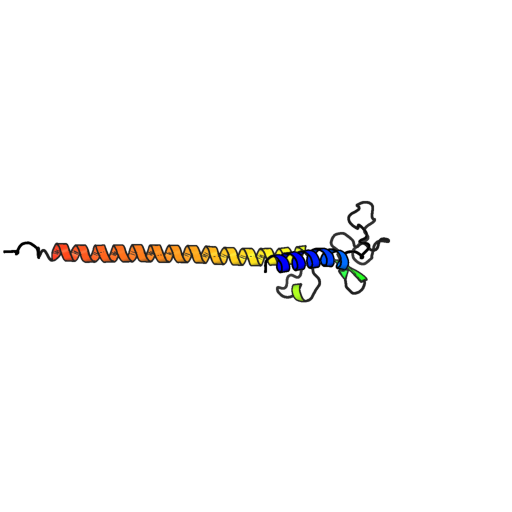108 ? -20.468 -8.018 20.440 1.00 91.50 108 GLU A N 1
ATOM 817 C CA . GLU A 1 108 ? -21.479 -7.237 21.161 1.00 91.50 108 GLU A CA 1
ATOM 818 C C . GLU A 1 108 ? -22.904 -7.694 20.829 1.00 91.50 108 GLU A C 1
ATOM 820 O O . GLU A 1 108 ? -23.701 -7.950 21.733 1.00 91.50 108 GLU A O 1
ATOM 825 N N . ILE A 1 109 ? -23.208 -7.955 19.554 1.00 92.94 109 ILE A N 1
ATOM 826 C CA . ILE A 1 109 ? -24.496 -8.540 19.149 1.00 92.94 109 ILE A CA 1
ATOM 827 C C . ILE A 1 109 ? -24.697 -9.904 19.823 1.00 92.94 109 ILE A C 1
ATOM 829 O O . ILE A 1 109 ? -25.775 -1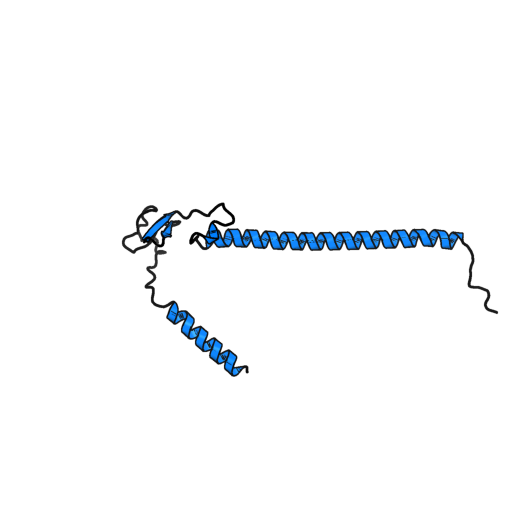0.193 20.349 1.00 92.94 109 ILE A O 1
ATOM 833 N N . ARG A 1 110 ? -23.663 -10.754 19.873 1.00 90.88 110 ARG A N 1
ATOM 834 C CA . ARG A 1 110 ? -23.736 -12.050 20.570 1.00 90.88 110 ARG A CA 1
ATOM 835 C C . ARG A 1 110 ? -23.983 -11.881 22.069 1.00 90.88 110 ARG A C 1
ATOM 837 O O . ARG A 1 110 ? -24.774 -12.650 22.619 1.00 90.88 110 ARG A O 1
ATOM 844 N N . ARG A 1 111 ? -23.336 -10.914 22.727 1.00 89.69 111 ARG A N 1
ATOM 845 C CA . ARG A 1 111 ? -23.549 -10.596 24.151 1.00 89.69 111 ARG A CA 1
ATOM 846 C C . ARG A 1 111 ? -24.979 -10.130 24.401 1.00 89.69 111 ARG A C 1
ATOM 848 O O . ARG A 1 111 ? -25.661 -10.731 25.233 1.00 89.69 111 ARG A O 1
ATOM 855 N N . TYR A 1 112 ? -25.465 -9.182 23.607 1.00 89.31 112 TYR A N 1
ATOM 856 C CA . TYR A 1 112 ? -26.837 -8.681 23.677 1.00 89.31 112 TYR A CA 1
ATOM 857 C C . TYR A 1 112 ? -27.874 -9.802 23.475 1.00 89.31 112 TYR A C 1
ATOM 859 O O . TYR A 1 112 ? -28.799 -9.974 24.272 1.00 89.31 112 TYR A O 1
ATOM 867 N N . LEU A 1 113 ? -27.689 -10.658 22.463 1.00 90.56 113 LEU A N 1
ATOM 868 C CA . LEU A 1 113 ? -28.574 -11.802 22.211 1.00 90.56 113 LEU A CA 1
ATOM 869 C C . LEU A 1 113 ? -28.504 -12.879 23.306 1.00 90.56 113 LEU A C 1
ATOM 871 O O . LEU A 1 113 ? -29.481 -13.604 23.513 1.00 90.56 113 LEU A O 1
ATOM 875 N N . ARG A 1 114 ? -27.362 -13.034 23.990 1.00 88.69 114 ARG A N 1
ATOM 876 C CA . ARG A 1 114 ? -27.239 -13.920 25.161 1.00 88.69 114 ARG A CA 1
ATOM 877 C C . ARG A 1 114 ? -27.994 -13.345 26.359 1.00 88.69 114 ARG A C 1
ATOM 879 O O . ARG A 1 114 ? -28.798 -14.071 26.939 1.00 88.69 114 ARG A O 1
ATOM 886 N N . GLN A 1 115 ? -27.817 -12.061 26.670 1.00 87.19 115 GLN A N 1
ATOM 887 C CA . GLN A 1 115 ? -28.547 -11.383 27.750 1.00 87.19 115 GLN A CA 1
ATOM 888 C C . GLN A 1 115 ? -30.064 -11.461 27.536 1.00 87.19 115 GLN A C 1
ATOM 890 O O . GLN A 1 115 ? -30.785 -11.956 28.402 1.00 87.19 115 GLN A O 1
ATOM 895 N N . ARG A 1 116 ? -30.544 -11.141 26.328 1.00 88.06 116 ARG A N 1
ATOM 896 C CA . ARG A 1 116 ? -31.976 -11.201 25.984 1.00 88.06 116 ARG A CA 1
ATOM 897 C C . ARG A 1 116 ? -32.573 -12.615 26.036 1.00 88.06 116 ARG A C 1
ATOM 899 O O . ARG A 1 116 ? -33.789 -12.770 26.169 1.00 88.06 116 ARG A O 1
ATOM 906 N N . ARG A 1 117 ? -31.752 -13.662 25.880 1.00 84.25 117 ARG A N 1
ATOM 907 C CA . ARG A 1 117 ? -32.184 -15.055 26.096 1.00 84.25 117 ARG A CA 1
ATOM 908 C C . ARG A 1 117 ? -32.329 -15.349 27.586 1.00 84.25 117 ARG A C 1
ATOM 910 O O . ARG A 1 117 ? -33.369 -15.863 27.983 1.00 84.25 117 ARG A O 1
ATOM 917 N N . ILE A 1 118 ? -31.345 -14.971 28.401 1.00 84.31 118 ILE A N 1
ATOM 918 C CA . ILE A 1 118 ? -31.374 -15.171 29.859 1.00 84.31 118 ILE A CA 1
ATOM 919 C C . ILE A 1 118 ? -32.566 -14.437 30.492 1.00 84.31 118 ILE A C 1
ATOM 921 O O . ILE A 1 118 ? -33.291 -15.031 31.287 1.00 84.31 118 ILE A O 1
ATOM 925 N N . GLU A 1 119 ? -32.821 -13.187 30.102 1.00 81.25 119 GLU A N 1
ATOM 926 C CA . GLU A 1 119 ? -33.962 -12.403 30.598 1.00 81.25 119 GLU A CA 1
ATOM 927 C C . GLU A 1 119 ? -35.315 -13.031 30.249 1.00 81.25 119 GLU A C 1
ATOM 929 O O . GLU A 1 119 ? -36.230 -13.025 31.072 1.00 81.25 119 GLU A O 1
ATOM 934 N N . ARG A 1 120 ? -35.442 -13.621 29.052 1.00 78.31 120 ARG A N 1
ATOM 935 C CA . ARG A 1 120 ? -36.652 -14.360 28.670 1.00 78.31 120 ARG A CA 1
ATOM 936 C C . ARG A 1 120 ? -36.862 -15.591 29.548 1.00 78.31 120 ARG A C 1
ATOM 938 O O . ARG A 1 120 ? -37.974 -15.787 30.020 1.00 78.31 120 ARG A O 1
ATOM 945 N N . PHE A 1 121 ? -35.820 -16.384 29.807 1.00 72.62 121 PHE A N 1
ATOM 946 C CA . PHE A 1 121 ? -35.939 -17.582 30.649 1.00 72.62 121 PHE A CA 1
ATOM 947 C C . PHE A 1 121 ? -36.178 -17.265 32.133 1.00 72.62 121 PHE A C 1
ATOM 949 O O . PHE A 1 121 ? -36.912 -18.008 32.782 1.00 72.62 121 PHE A O 1
ATOM 956 N N . ARG A 1 122 ? -35.626 -16.164 32.670 1.00 68.62 122 ARG A N 1
ATOM 957 C CA . ARG A 1 122 ? -35.893 -15.743 34.061 1.00 68.62 122 ARG A CA 1
ATOM 958 C C . ARG A 1 122 ? -37.380 -15.491 34.310 1.00 68.62 122 ARG A C 1
ATOM 960 O O . ARG A 1 122 ? -37.913 -16.044 35.263 1.00 68.62 122 ARG A O 1
ATOM 967 N N . ARG A 1 123 ? -38.070 -14.784 33.402 1.00 63.22 123 ARG A N 1
ATOM 968 C CA . ARG A 1 123 ? -39.520 -14.536 33.539 1.00 63.22 123 ARG A CA 1
ATOM 969 C C . ARG A 1 123 ? -40.331 -15.828 33.649 1.00 63.22 123 ARG A C 1
ATOM 971 O O . ARG A 1 123 ? -41.242 -15.898 34.463 1.00 63.22 123 ARG A O 1
ATOM 978 N N . PHE A 1 124 ? -39.998 -16.855 32.863 1.00 61.47 124 PHE A N 1
ATOM 979 C CA . PHE A 1 124 ? -40.692 -18.145 32.947 1.00 61.47 124 PHE A CA 1
ATOM 980 C C . PHE A 1 124 ? -40.388 -18.894 34.245 1.00 61.47 124 PHE A C 1
ATOM 982 O O . PHE A 1 124 ? -41.275 -19.560 34.767 1.00 61.47 124 PHE A O 1
ATOM 989 N N . ARG A 1 125 ? -39.167 -18.776 34.784 1.00 58.12 125 ARG A N 1
ATOM 990 C CA . ARG A 1 125 ? -38.799 -19.426 36.048 1.00 58.12 125 ARG A CA 1
ATOM 991 C C . ARG A 1 125 ? -39.560 -18.819 37.228 1.00 58.12 125 ARG A C 1
ATOM 993 O O . ARG A 1 125 ? -40.097 -19.577 38.032 1.00 58.12 125 ARG A O 1
ATOM 1000 N N . ASP A 1 126 ? -39.687 -17.494 37.258 1.00 60.22 126 ASP A N 1
ATOM 1001 C CA . ASP A 1 126 ? -40.444 -16.782 38.294 1.00 60.22 126 ASP A CA 1
ATOM 1002 C C . ASP A 1 126 ? -41.948 -17.102 38.215 1.00 60.22 126 ASP A C 1
ATOM 1004 O O . ASP A 1 126 ? -42.583 -17.339 39.238 1.00 60.22 126 ASP A O 1
ATOM 1008 N N . LEU A 1 127 ? -42.507 -17.211 37.001 1.00 58.34 127 LEU A N 1
ATOM 1009 C CA . LEU A 1 127 ? -43.899 -17.636 36.780 1.00 58.34 127 LEU A CA 1
ATOM 1010 C C . LEU A 1 127 ? -44.136 -19.104 37.133 1.00 58.34 127 LEU A C 1
ATOM 1012 O O . LEU A 1 127 ? -45.218 -19.457 37.595 1.00 58.34 127 LEU A O 1
ATOM 1016 N N . SER A 1 128 ? -43.143 -19.967 36.900 1.00 57.97 128 SER A N 1
ATOM 1017 C CA . SER A 1 128 ? -43.297 -21.387 37.193 1.00 57.97 128 SER A CA 1
ATOM 1018 C C . SER A 1 128 ? -43.356 -21.669 38.685 1.00 57.97 128 SER A C 1
ATOM 1020 O O . SER A 1 128 ? -43.864 -22.728 39.014 1.00 57.97 128 SER A O 1
ATOM 1022 N N . GLY A 1 129 ? -42.912 -20.756 39.567 1.00 54.09 129 GLY A N 1
ATOM 1023 C CA . GLY A 1 129 ? -43.246 -20.727 41.003 1.00 54.09 129 GLY A CA 1
ATOM 1024 C C . GLY A 1 129 ? -42.922 -21.982 41.826 1.00 54.09 129 GLY A C 1
ATOM 1025 O O . GLY A 1 129 ? -43.072 -21.972 43.045 1.00 54.09 129 GLY A O 1
ATOM 1026 N N . VAL A 1 130 ? -42.458 -23.065 41.200 1.00 50.56 130 VAL A N 1
ATOM 1027 C CA . VAL A 1 130 ? -42.119 -24.304 41.871 1.00 50.56 130 VAL A CA 1
ATOM 1028 C C . VAL A 1 130 ? -40.726 -24.106 42.435 1.00 50.56 130 VAL A C 1
ATOM 1030 O O . VAL A 1 130 ? -39.704 -24.285 41.769 1.00 50.56 130 VAL A O 1
ATOM 1033 N N . SER A 1 131 ? -40.719 -23.705 43.700 1.00 53.88 131 SER A N 1
ATOM 1034 C CA . SER A 1 131 ? -39.635 -23.931 44.642 1.00 53.88 131 SER A CA 1
ATOM 1035 C C . SER A 1 131 ? -39.339 -25.438 44.710 1.00 53.88 131 SER A C 1
ATOM 1037 O O . SER A 1 131 ? -39.758 -26.148 45.621 1.00 53.88 131 SER A O 1
ATOM 1039 N N . ILE A 1 132 ? -38.647 -25.966 43.699 1.00 54.41 132 ILE A N 1
ATOM 1040 C CA . ILE A 1 132 ? -38.014 -27.286 43.750 1.00 54.41 132 ILE A CA 1
ATOM 1041 C C . ILE A 1 132 ? -36.750 -27.092 44.588 1.00 54.41 132 ILE A C 1
ATOM 1043 O O . ILE A 1 132 ? -35.666 -26.861 44.056 1.00 54.41 132 ILE A O 1
ATOM 1047 N N . GLY A 1 133 ? -36.908 -27.049 45.908 1.00 51.72 133 GLY A N 1
ATOM 1048 C CA . GLY A 1 133 ? -35.778 -26.803 46.805 1.00 51.72 133 GLY A CA 1
ATOM 1049 C C . GLY A 1 133 ? -36.059 -26.861 48.302 1.00 51.72 133 GLY A C 1
ATOM 1050 O O . GLY A 1 133 ? -35.142 -26.621 49.074 1.00 51.72 133 GLY A O 1
ATOM 1051 N N . SER A 1 134 ? -37.278 -27.195 48.731 1.00 54.75 134 SER A N 1
ATOM 1052 C CA . SER A 1 134 ? -37.598 -27.407 50.150 1.00 54.75 134 SER A CA 1
ATOM 1053 C C . SER A 1 134 ? -38.447 -28.666 50.349 1.00 54.75 134 SER A C 1
ATOM 1055 O O . SER A 1 134 ? -39.480 -28.649 51.009 1.00 54.75 134 SER A O 1
ATOM 1057 N N . THR A 1 135 ? -38.007 -29.775 49.761 1.00 47.88 135 THR A N 1
ATOM 1058 C CA . THR A 1 135 ? -38.316 -31.116 50.273 1.00 47.88 135 THR A CA 1
ATOM 1059 C C . THR A 1 135 ? -37.013 -31.905 50.294 1.00 47.88 135 THR A C 1
ATOM 1061 O O . THR A 1 135 ? -36.756 -32.743 49.431 1.00 47.88 135 THR A O 1
ATOM 1064 N N . GLN A 1 136 ? -36.139 -31.569 51.238 1.00 47.34 136 GLN A N 1
ATOM 1065 C CA . GLN A 1 136 ? -35.200 -32.542 51.782 1.00 47.34 136 GLN A CA 1
ATOM 1066 C C . GLN A 1 136 ? -35.684 -32.855 53.193 1.00 47.34 136 GLN A C 1
ATOM 1068 O O . GLN A 1 136 ? -35.930 -31.944 53.981 1.00 47.34 136 GLN A O 1
ATOM 1073 N N . CYS A 1 137 ? -35.944 -34.143 53.386 1.00 49.69 137 CYS A N 1
ATOM 1074 C CA . CYS A 1 137 ? -36.374 -34.798 54.607 1.00 49.69 137 CYS A CA 1
ATOM 1075 C C . CYS A 1 137 ? -35.414 -34.552 55.773 1.00 49.69 137 CYS A C 1
ATOM 1077 O O . CYS A 1 137 ? -34.205 -34.363 55.502 1.00 49.69 137 CYS A O 1
#

Mean predicted aligned error: 17.81 Å

Organism: Drosophila melanogaster (NCBI:txid7227)

pLDDT: mean 72.45, std 14.45, range [38.31, 97.62]

Foldseek 3Di:
DVVVVVVVVVVVVVVVCVVVPDDPPQPLVDPPFPADAFFDAGPSLDHHDQFDQDPVSGTHGQDLDPDPCVCVVGVHDPVSVVVVVVVVVVVVVVVVVVVVVVVVVVVVVVVVVVVVVVVVVVVVVVVVVPPPDPPDD